Protein AF-Q5BWG2-F1 (afdb_monomer)

Organism: Schistosoma japonicum (NCBI:txid6182)

Radius of gyration: 15.82 Å; Cα contacts (8 Å, |Δi|>4): 102; chains: 1; bounding box: 34×30×42 Å

Foldseek 3Di:
DDDDDDPCQVVQLVVDLLSNLLCCLPVVQDPPAALLNVLVVDDDPCVLQSPCSSLVPPDPDDPPDQDDQQALLSSRLVVSVVVSCVSVVPDDPVVSVVSSVVSVVVRDPVSSVVSRVVSVVVVSSCVNCVPDDD

Sequence (134 aa):
MWMKDCDQCSTAKLGGLQVWMQHLTNEHAIPTEWPSDRAARLTGANALRPYTTIAESKKKRRKDSIPRPLNSFMLFAQHIRRNVLRVFSDASNSVISQQLGDLWRTVPRSCRINMMMKQSTSENSSIEFPNYKY

Solvent-accessible surface area (backbone atoms only — not comparable to full-atom values): 8120 Å² total; per-residue (Å²): 128,50,73,80,86,56,92,60,46,66,59,26,59,71,63,36,72,69,44,29,51,52,47,39,48,71,80,50,55,64,64,75,48,49,58,63,64,52,40,78,70,45,65,70,81,47,46,77,40,36,43,63,61,54,64,62,65,85,66,87,69,61,95,86,63,82,78,76,80,68,49,45,65,51,54,42,50,54,53,53,51,55,60,46,43,71,77,42,67,84,59,55,67,67,61,53,53,53,52,47,59,58,50,58,72,71,43,54,66,68,61,53,49,52,38,43,58,56,39,68,56,45,52,53,49,47,71,74,42,75,84,70,76,132

Secondary structure (DSSP, 8-state):
--PPPPTTHHHHHHT-HHHHHHHHHHHSSS-SS-HHHHHHT--GGGTTSHHHHHHT--S---TT-PPPPPPHHHHHHHHHHHHHHHH-TTS-HHHHHHHHHHHHHHS-HHHHHHHHHHHHTTHHHHHH-TT---

Nearest PDB structures (foldseek):
  6t78-assembly1_A  TM=9.066E-01  e=3.438E-02  Homo sapiens
  4y60-assembly1_C  TM=8.399E-01  e=3.498E-01  Mus musculus
  2e6o-assembly1_A  TM=7.556E-01  e=2.112E-01  Homo sapiens
  1wgf-assembly1_A  TM=6.858E-01  e=9.590E-01  Mus musculus
  2co9-assembly1_A  TM=6.709E-01  e=1.173E+00  Mus musculus

pLDDT: mean 73.84, std 13.32, range [48.12, 90.94]

Mean predicted aligned error: 9.26 Å

Structure (mmCIF, N/CA/C/O backbone):
data_AF-Q5BWG2-F1
#
_entry.id   AF-Q5BWG2-F1
#
loop_
_atom_site.group_PDB
_atom_site.id
_atom_site.type_symbol
_atom_site.label_atom_id
_atom_site.label_alt_id
_atom_site.label_comp_id
_atom_site.label_asym_id
_atom_site.label_entity_id
_atom_site.label_seq_id
_atom_site.pdbx_PDB_ins_code
_atom_site.Cartn_x
_atom_site.Cartn_y
_atom_site.Cartn_z
_atom_site.occupancy
_atom_site.B_iso_or_equiv
_atom_site.auth_seq_id
_atom_site.auth_comp_id
_atom_site.auth_asym_id
_atom_site.auth_atom_id
_atom_site.pdbx_PDB_model_num
ATOM 1 N N . MET A 1 1 ? 6.695 -9.799 -3.315 1.00 54.53 1 MET A N 1
ATOM 2 C CA . MET A 1 1 ? 7.270 -8.879 -2.318 1.00 54.53 1 MET A CA 1
ATOM 3 C C . MET A 1 1 ? 6.475 -9.054 -1.046 1.00 54.53 1 MET A C 1
ATOM 5 O O . MET A 1 1 ? 5.361 -8.552 -0.950 1.00 54.53 1 MET A O 1
ATOM 9 N N . TRP A 1 2 ? 6.967 -9.918 -0.174 1.00 60.44 2 TRP A N 1
ATOM 10 C CA . TRP A 1 2 ? 6.180 -10.467 0.921 1.00 60.44 2 TRP A CA 1
ATOM 11 C C . TRP A 1 2 ? 6.691 -9.923 2.244 1.00 60.44 2 TRP A C 1
ATOM 13 O O . TRP A 1 2 ? 7.888 -9.691 2.393 1.00 60.44 2 TRP A O 1
ATOM 23 N N . MET A 1 3 ? 5.760 -9.689 3.158 1.00 71.81 3 MET A N 1
ATOM 24 C CA . MET A 1 3 ? 6.056 -9.570 4.578 1.00 71.81 3 MET A CA 1
ATOM 25 C C . MET A 1 3 ? 5.867 -10.948 5.217 1.00 71.81 3 MET A C 1
ATOM 27 O O . MET A 1 3 ? 5.113 -11.776 4.697 1.00 71.81 3 MET A O 1
ATOM 31 N N . LYS A 1 4 ? 6.548 -11.188 6.331 1.00 74.75 4 LYS A N 1
ATOM 32 C CA . LYS A 1 4 ? 6.243 -12.306 7.225 1.00 74.75 4 LYS A CA 1
ATOM 33 C C . LYS A 1 4 ? 5.117 -11.846 8.149 1.00 74.75 4 LYS A C 1
ATOM 35 O O . LYS A 1 4 ? 5.260 -10.781 8.741 1.00 74.75 4 LYS A O 1
ATOM 40 N N . ASP A 1 5 ? 4.015 -12.592 8.228 1.00 78.12 5 ASP A N 1
ATOM 41 C CA . ASP A 1 5 ? 2.961 -12.294 9.204 1.00 78.12 5 ASP A CA 1
ATOM 42 C C . ASP A 1 5 ? 3.554 -1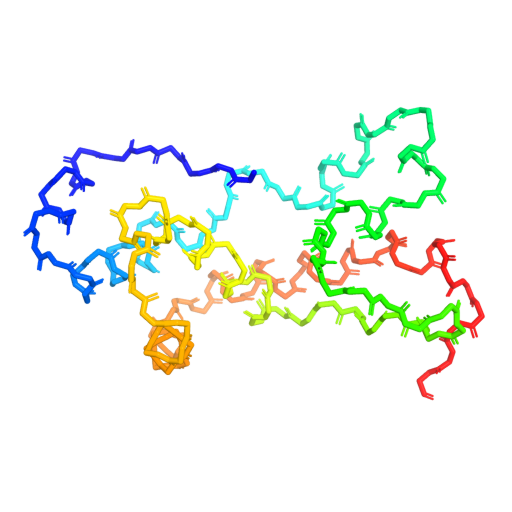2.375 10.626 1.00 78.12 5 ASP A C 1
ATOM 44 O O . ASP A 1 5 ? 4.330 -13.286 10.922 1.00 78.12 5 ASP A O 1
ATOM 48 N N . CYS A 1 6 ? 3.213 -11.413 11.484 1.00 84.81 6 CYS A N 1
ATOM 49 C CA . CYS A 1 6 ? 3.512 -11.449 12.917 1.00 84.81 6 CYS A CA 1
ATOM 50 C C . CYS A 1 6 ? 2.270 -11.861 13.725 1.00 84.81 6 CYS A C 1
ATOM 52 O O . CYS A 1 6 ? 1.154 -11.879 13.199 1.00 84.81 6 CYS A O 1
ATOM 54 N N . ASP A 1 7 ? 2.433 -12.122 15.022 1.00 84.56 7 ASP A N 1
ATOM 55 C CA . ASP A 1 7 ? 1.335 -12.576 15.891 1.00 84.56 7 ASP A CA 1
ATOM 56 C C . ASP A 1 7 ? 0.180 -11.562 15.992 1.00 84.56 7 ASP A C 1
ATOM 58 O O . ASP A 1 7 ? -0.979 -11.932 16.174 1.00 84.56 7 ASP A O 1
ATOM 62 N N . GLN A 1 8 ? 0.467 -10.270 15.802 1.00 86.12 8 GLN A N 1
ATOM 63 C CA . GLN A 1 8 ? -0.535 -9.200 15.844 1.00 86.12 8 GLN A CA 1
ATOM 64 C C . GLN A 1 8 ? -1.252 -8.980 14.503 1.00 86.12 8 GLN A C 1
ATOM 66 O O . GLN A 1 8 ? -2.245 -8.249 14.452 1.00 86.12 8 GLN A O 1
ATOM 71 N N . CYS A 1 9 ? -0.803 -9.621 13.416 1.00 86.94 9 CYS A N 1
ATOM 72 C CA . CYS A 1 9 ? -1.384 -9.410 12.093 1.00 86.94 9 CYS A CA 1
ATOM 73 C C . CYS A 1 9 ? -2.861 -9.810 12.040 1.00 86.94 9 CYS A C 1
ATOM 75 O O . CYS A 1 9 ? -3.667 -9.115 11.428 1.00 86.94 9 CYS A O 1
ATOM 77 N N . SER A 1 10 ? -3.229 -10.921 12.678 1.00 86.75 10 SER A N 1
ATOM 78 C CA . SER A 1 10 ? -4.609 -11.420 12.705 1.00 86.75 10 SER A CA 1
ATOM 79 C C . SER A 1 10 ? -5.552 -10.419 13.375 1.00 86.75 10 SER A C 1
ATOM 81 O O . SER A 1 10 ? -6.594 -10.077 12.820 1.00 86.75 10 SER A O 1
ATOM 83 N N . THR A 1 11 ? -5.140 -9.873 14.521 1.00 89.81 11 THR A N 1
ATOM 84 C CA . THR A 1 11 ? -5.897 -8.857 15.262 1.00 89.81 11 THR A CA 1
ATOM 85 C C . THR A 1 11 ? -6.006 -7.557 14.473 1.00 89.81 11 THR A C 1
ATOM 87 O O . THR A 1 11 ? -7.086 -6.980 14.366 1.00 89.81 11 THR A O 1
ATOM 90 N N . ALA A 1 12 ? -4.910 -7.112 13.855 1.00 88.38 12 ALA A N 1
ATOM 91 C CA . ALA A 1 12 ? -4.895 -5.879 13.079 1.00 88.38 12 ALA A CA 1
ATOM 92 C C . ALA A 1 12 ? -5.769 -5.963 11.813 1.00 88.38 12 ALA A C 1
ATOM 94 O O . ALA A 1 12 ? -6.404 -4.974 11.452 1.00 88.38 12 ALA A O 1
ATOM 95 N N . LYS A 1 13 ? -5.863 -7.140 11.172 1.00 88.19 13 LYS A N 1
ATOM 96 C CA . LYS A 1 13 ? -6.790 -7.390 10.050 1.00 88.19 13 LYS A CA 1
ATOM 97 C C . LYS A 1 13 ? -8.255 -7.251 10.486 1.00 88.19 13 LYS A C 1
ATOM 99 O O . LYS A 1 13 ? -9.049 -6.672 9.751 1.00 88.19 13 LYS A O 1
ATOM 104 N N . LEU A 1 14 ? -8.605 -7.733 11.682 1.00 88.00 14 LEU A N 1
ATOM 105 C CA . LEU A 1 14 ? -9.959 -7.615 12.244 1.00 88.00 14 LEU A CA 1
ATOM 106 C C . LEU A 1 14 ? -10.301 -6.184 12.690 1.00 88.00 14 LEU A C 1
ATOM 108 O O . LEU A 1 14 ? -11.462 -5.792 12.639 1.00 88.00 14 LEU A O 1
ATOM 112 N N . GLY A 1 15 ? -9.299 -5.387 13.072 1.00 86.56 15 GLY A N 1
ATOM 113 C CA . GLY A 1 15 ? -9.459 -3.978 13.461 1.00 86.56 15 GLY A CA 1
ATOM 114 C C . GLY A 1 15 ? -9.805 -3.016 12.313 1.00 86.56 15 GLY A C 1
ATOM 115 O O . GLY A 1 15 ? -9.975 -1.821 12.546 1.00 86.56 15 GLY A O 1
ATOM 116 N N . GLY A 1 16 ? -9.909 -3.509 11.077 1.00 90.62 16 GLY A N 1
ATOM 117 C CA . GLY A 1 16 ? -10.280 -2.724 9.901 1.00 90.62 16 GLY A CA 1
ATOM 118 C C . GLY A 1 16 ? -9.094 -2.102 9.157 1.00 90.62 16 GLY A C 1
ATOM 119 O O . GLY A 1 16 ? -7.930 -2.252 9.528 1.00 90.62 16 GLY A O 1
ATOM 12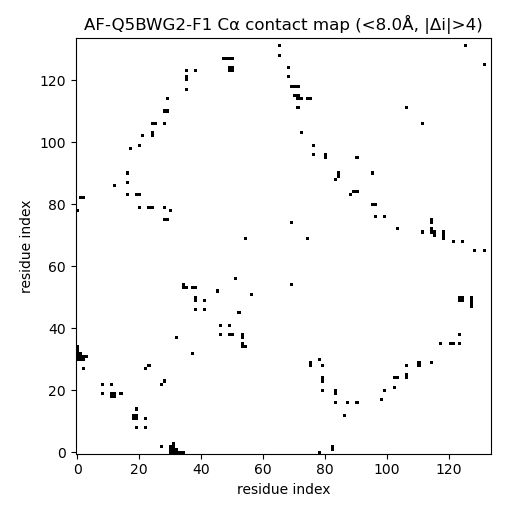0 N N . LEU A 1 17 ? -9.402 -1.390 8.067 1.00 88.69 17 LEU A N 1
ATOM 121 C CA . LEU A 1 17 ? -8.409 -0.896 7.105 1.00 88.69 17 LEU A CA 1
ATOM 122 C C . LEU A 1 17 ? -7.337 -0.005 7.749 1.00 88.69 17 LEU A C 1
ATOM 124 O O . LEU A 1 17 ? -6.150 -0.192 7.497 1.00 88.69 17 LEU A O 1
ATOM 128 N N . GLN A 1 18 ? -7.750 0.951 8.582 1.00 88.75 18 GLN A N 1
ATOM 129 C CA . GLN A 1 18 ? -6.838 1.924 9.183 1.00 88.75 18 GLN A CA 1
ATOM 130 C C . GLN A 1 18 ? -5.887 1.271 10.192 1.00 88.75 18 GLN A C 1
ATOM 132 O O . GLN A 1 18 ? -4.684 1.526 10.146 1.00 88.75 18 GLN A O 1
ATOM 137 N N . VAL A 1 19 ? -6.405 0.394 11.060 1.00 90.94 19 VAL A N 1
ATOM 138 C CA . VAL A 1 19 ? -5.599 -0.352 12.041 1.00 90.94 19 VAL A CA 1
ATOM 139 C C . VAL A 1 19 ? -4.612 -1.261 11.320 1.00 90.94 19 VAL A C 1
ATOM 141 O O . VAL A 1 19 ? -3.429 -1.290 11.662 1.00 90.94 19 VAL A O 1
ATOM 144 N N . TRP A 1 20 ? -5.071 -1.938 10.266 1.00 90.75 20 TRP A N 1
ATOM 145 C CA . TRP A 1 20 ? -4.210 -2.768 9.440 1.00 90.75 20 TRP A CA 1
ATOM 146 C C . TRP A 1 20 ? -3.091 -1.963 8.783 1.00 90.75 20 TRP A C 1
ATOM 148 O O . TRP A 1 20 ? -1.925 -2.339 8.872 1.00 90.75 20 TRP A O 1
ATOM 158 N N . MET A 1 21 ? -3.416 -0.823 8.172 1.00 89.62 21 MET A N 1
ATOM 159 C CA . MET A 1 21 ? -2.420 0.04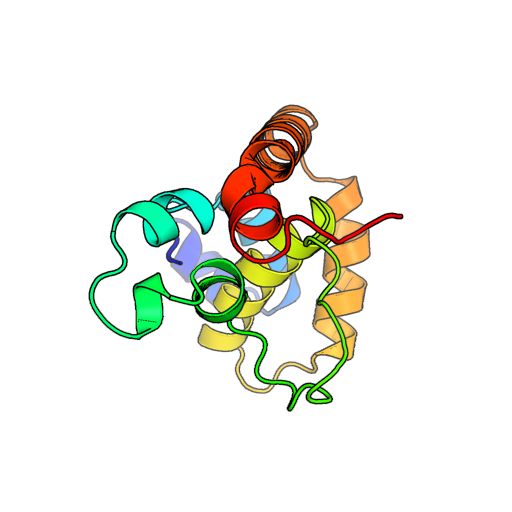8 7.553 1.00 89.62 21 MET A CA 1
ATOM 160 C C . MET A 1 21 ? -1.405 0.572 8.567 1.00 89.62 21 MET A C 1
ATOM 162 O O . MET A 1 21 ? -0.210 0.516 8.296 1.00 89.62 21 MET A O 1
ATOM 166 N N . GLN A 1 22 ? -1.849 1.012 9.742 1.00 90.06 22 GLN A N 1
ATOM 167 C CA . GLN A 1 22 ? -0.957 1.498 10.791 1.00 90.06 22 GLN A CA 1
ATOM 168 C C . GLN A 1 22 ? -0.026 0.395 11.311 1.00 90.06 22 GLN A C 1
ATOM 170 O O . GLN A 1 22 ? 1.181 0.612 11.440 1.00 90.06 22 GLN A O 1
ATOM 175 N N . HIS A 1 23 ? -0.564 -0.803 11.546 1.00 89.50 23 HIS A N 1
ATOM 176 C CA . HIS A 1 23 ? 0.217 -1.968 11.947 1.00 89.50 23 HIS A CA 1
ATOM 177 C C . HIS A 1 23 ? 1.282 -2.312 10.901 1.00 89.50 23 HIS A C 1
ATOM 179 O O . HIS A 1 23 ? 2.460 -2.441 11.234 1.00 89.50 23 HIS A O 1
ATOM 185 N N . LEU A 1 24 ? 0.895 -2.355 9.621 1.00 87.31 24 LEU A N 1
ATOM 186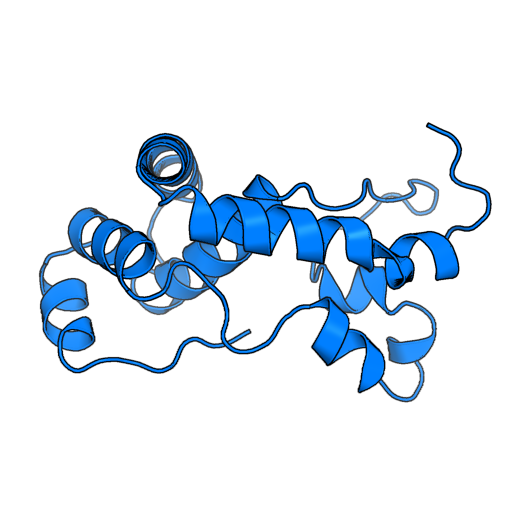 C CA . LEU A 1 24 ? 1.831 -2.573 8.522 1.00 87.31 24 LEU A CA 1
ATOM 187 C C . LEU A 1 24 ? 2.945 -1.527 8.505 1.00 87.31 24 LEU A C 1
ATOM 189 O O . LEU A 1 24 ? 4.088 -1.867 8.245 1.00 87.31 24 LEU A O 1
ATOM 193 N N . THR A 1 25 ? 2.649 -0.263 8.790 1.00 86.38 25 THR A N 1
ATOM 194 C CA . THR A 1 25 ? 3.673 0.790 8.776 1.00 86.38 25 THR A CA 1
ATOM 195 C C . THR A 1 25 ? 4.585 0.808 9.995 1.00 86.38 25 THR A C 1
ATOM 197 O O . THR A 1 25 ? 5.661 1.393 9.910 1.00 86.38 25 THR A O 1
ATOM 200 N N . ASN A 1 26 ? 4.189 0.172 11.096 1.00 85.12 26 ASN A N 1
ATOM 201 C CA . ASN A 1 26 ? 4.996 0.095 12.312 1.00 85.12 26 ASN A CA 1
ATOM 202 C C . ASN A 1 26 ? 5.857 -1.173 12.332 1.00 85.12 26 ASN A C 1
ATOM 204 O O . ASN A 1 26 ? 7.069 -1.088 12.499 1.00 85.12 26 ASN A O 1
ATOM 208 N N . GLU A 1 27 ? 5.243 -2.331 12.086 1.00 83.31 27 GLU A N 1
ATOM 209 C CA . GLU A 1 27 ? 5.890 -3.646 12.212 1.00 83.31 27 GLU A CA 1
ATOM 210 C C . GLU A 1 27 ? 6.425 -4.175 10.872 1.00 83.31 27 GLU A C 1
ATOM 212 O O . GLU A 1 27 ? 7.407 -4.914 10.813 1.00 83.31 27 GLU A O 1
ATOM 217 N N . HIS A 1 28 ? 5.802 -3.776 9.760 1.00 84.12 28 HIS A N 1
ATOM 218 C CA . HIS A 1 28 ? 6.088 -4.301 8.420 1.00 84.12 28 HIS A CA 1
ATOM 219 C C . HIS A 1 28 ? 6.424 -3.190 7.414 1.00 84.12 28 HIS A C 1
ATOM 221 O O . HIS A 1 28 ? 6.146 -3.300 6.218 1.00 84.12 28 HIS A O 1
ATOM 227 N N . ALA A 1 29 ? 7.030 -2.099 7.898 1.00 79.44 29 ALA A N 1
ATOM 228 C CA . ALA A 1 29 ? 7.361 -0.935 7.077 1.00 79.44 29 ALA A CA 1
ATOM 229 C C . ALA A 1 29 ? 8.330 -1.287 5.941 1.00 79.44 29 ALA A C 1
ATOM 231 O O . ALA A 1 29 ? 8.317 -0.664 4.878 1.00 79.44 29 ALA A O 1
ATOM 232 N N . ILE A 1 30 ? 9.193 -2.274 6.191 1.00 78.38 30 ILE A N 1
ATOM 233 C CA . ILE A 1 30 ? 10.271 -2.691 5.305 1.00 78.38 30 ILE A CA 1
ATOM 234 C C . ILE A 1 30 ? 9.915 -4.049 4.683 1.00 78.38 30 ILE A C 1
ATOM 236 O O . ILE A 1 30 ? 9.629 -5.000 5.413 1.00 78.38 30 ILE A O 1
ATOM 240 N N . PRO A 1 31 ? 9.983 -4.184 3.348 1.00 75.44 31 PRO A N 1
ATOM 241 C CA . PRO A 1 31 ? 9.802 -5.474 2.703 1.00 75.44 31 PRO A CA 1
ATOM 242 C C . PRO A 1 31 ? 10.918 -6.450 3.089 1.00 75.44 31 PRO A C 1
ATOM 244 O O . PRO A 1 31 ? 12.094 -6.091 3.084 1.00 75.44 31 PRO A O 1
ATOM 247 N N . THR A 1 32 ? 10.563 -7.716 3.322 1.00 71.44 32 THR A N 1
ATOM 248 C CA . THR A 1 32 ? 11.547 -8.787 3.567 1.00 71.44 32 THR A CA 1
ATOM 249 C C . THR A 1 32 ? 12.448 -9.018 2.351 1.00 71.44 32 THR A C 1
ATOM 251 O O . THR A 1 32 ? 13.619 -9.351 2.491 1.00 71.44 32 THR A O 1
ATOM 254 N N . GLU A 1 33 ? 11.909 -8.822 1.148 1.00 69.31 33 GLU A N 1
ATOM 255 C CA . GLU A 1 33 ? 12.632 -8.981 -0.113 1.00 69.31 33 GLU A CA 1
ATOM 256 C C . GLU A 1 33 ? 12.570 -7.674 -0.905 1.00 69.31 33 GLU A C 1
ATOM 258 O O . GLU A 1 33 ? 11.482 -7.210 -1.260 1.00 69.31 33 GLU A O 1
ATOM 263 N N . TRP A 1 34 ? 13.731 -7.088 -1.198 1.00 70.88 34 TRP A N 1
ATOM 264 C CA . TRP A 1 34 ? 13.813 -5.851 -1.968 1.00 70.88 34 TRP A CA 1
ATOM 265 C C . TRP A 1 34 ? 13.595 -6.098 -3.461 1.00 70.88 34 TRP A C 1
ATOM 267 O O . TRP A 1 34 ? 13.946 -7.161 -3.976 1.00 70.88 34 TRP A O 1
ATOM 277 N N . PRO A 1 35 ? 13.068 -5.104 -4.201 1.00 67.31 35 PRO A N 1
ATOM 278 C CA . PRO A 1 35 ? 12.869 -5.254 -5.630 1.00 67.31 35 PRO A CA 1
ATOM 279 C C . PRO A 1 35 ? 14.219 -5.434 -6.343 1.00 67.31 35 PRO A C 1
ATOM 281 O O . PRO A 1 35 ? 14.331 -6.267 -7.232 1.00 67.31 35 PRO A O 1
ATOM 284 N N . SER A 1 36 ? 15.262 -4.725 -5.903 1.00 67.19 36 SER A N 1
ATOM 285 C CA . SER A 1 36 ? 16.632 -4.863 -6.413 1.00 67.19 36 SER A CA 1
ATOM 286 C C . SER A 1 36 ? 17.225 -6.256 -6.188 1.00 67.19 36 SER A C 1
ATOM 288 O O . SER A 1 36 ? 17.838 -6.807 -7.094 1.00 67.19 36 SER A O 1
ATOM 290 N N . ASP A 1 37 ? 16.986 -6.848 -5.020 1.00 70.44 37 ASP A N 1
ATOM 291 C CA . ASP A 1 37 ? 17.438 -8.203 -4.685 1.00 70.44 37 ASP A CA 1
ATOM 292 C C . ASP A 1 37 ? 16.737 -9.264 -5.552 1.00 70.44 37 ASP A C 1
ATOM 294 O O . ASP A 1 37 ? 17.351 -10.213 -6.034 1.00 70.44 37 ASP A O 1
ATOM 298 N N . ARG A 1 38 ? 15.450 -9.044 -5.852 1.00 68.62 38 ARG A N 1
ATOM 299 C CA . ARG A 1 38 ? 14.707 -9.849 -6.826 1.00 68.62 38 ARG A CA 1
ATOM 300 C C . ARG A 1 38 ? 15.251 -9.687 -8.249 1.00 68.62 38 ARG A C 1
ATOM 302 O O . ARG A 1 38 ? 15.243 -10.668 -8.986 1.00 68.62 38 ARG A O 1
ATOM 309 N N . ALA A 1 39 ? 15.738 -8.500 -8.626 1.00 66.69 39 ALA A N 1
ATOM 310 C CA . ALA A 1 39 ? 16.355 -8.251 -9.936 1.00 66.69 39 ALA A CA 1
ATOM 311 C C . ALA A 1 39 ? 17.506 -9.199 -10.219 1.00 66.69 39 ALA A C 1
ATOM 313 O O . ALA A 1 39 ? 17.560 -9.797 -11.288 1.00 66.69 39 ALA A O 1
ATOM 314 N N . ALA A 1 40 ? 18.388 -9.351 -9.231 1.00 68.00 40 ALA A N 1
ATOM 315 C CA . ALA A 1 40 ? 19.579 -10.178 -9.336 1.00 68.00 40 ALA A CA 1
ATOM 316 C C . ALA A 1 40 ? 19.248 -11.664 -9.563 1.00 68.00 40 ALA A C 1
ATOM 318 O O . ALA A 1 40 ? 20.083 -12.410 -10.061 1.00 68.00 40 ALA A O 1
ATOM 319 N N . ARG A 1 41 ? 18.023 -12.093 -9.223 1.00 71.75 41 ARG A N 1
ATOM 320 C CA . ARG A 1 41 ? 17.528 -13.463 -9.414 1.00 71.75 41 ARG A CA 1
ATOM 321 C C . ARG A 1 41 ? 16.690 -13.657 -10.682 1.00 71.75 41 ARG A C 1
ATOM 323 O O . ARG A 1 41 ? 16.225 -14.770 -10.920 1.00 71.75 41 ARG A O 1
ATOM 330 N N . LEU A 1 42 ? 16.444 -12.612 -11.478 1.00 68.88 42 LEU A N 1
ATOM 331 C CA . LEU A 1 42 ? 15.685 -12.753 -12.723 1.00 68.88 42 LEU A CA 1
ATOM 332 C C . LEU A 1 42 ? 16.514 -13.492 -13.778 1.00 68.88 42 LEU A C 1
ATOM 334 O O . LEU A 1 42 ? 17.675 -13.173 -14.011 1.00 68.88 42 LEU A O 1
ATOM 338 N N . THR A 1 43 ? 15.885 -14.450 -14.458 1.00 71.38 43 THR A N 1
ATOM 339 C CA . THR A 1 43 ? 16.475 -15.217 -15.563 1.00 71.38 43 THR A CA 1
ATOM 340 C C . THR A 1 43 ? 15.646 -15.057 -16.846 1.00 71.38 43 THR A C 1
ATOM 342 O O . THR A 1 43 ? 14.459 -14.712 -16.810 1.00 71.38 43 THR A O 1
ATOM 345 N N . GLY A 1 44 ? 16.272 -15.275 -18.008 1.00 75.44 44 GLY A N 1
ATOM 346 C CA . GLY A 1 44 ? 15.598 -15.266 -19.314 1.00 75.44 44 GLY A CA 1
ATOM 347 C C . GLY A 1 44 ? 15.076 -13.889 -19.754 1.00 75.44 44 GLY A C 1
ATOM 348 O O . GLY A 1 44 ? 15.717 -12.866 -19.534 1.00 75.44 44 GLY A O 1
ATOM 349 N N . ALA A 1 45 ? 13.892 -13.848 -20.380 1.00 66.44 45 ALA A N 1
ATOM 350 C CA . ALA A 1 45 ? 13.306 -12.623 -20.946 1.00 66.44 45 ALA A CA 1
ATOM 351 C C . ALA A 1 45 ? 13.033 -11.515 -19.907 1.00 66.44 45 ALA A C 1
ATOM 353 O O . ALA A 1 45 ? 13.033 -10.332 -20.242 1.00 66.44 45 ALA A O 1
ATOM 354 N N . ASN A 1 46 ? 12.852 -11.890 -18.640 1.00 64.25 46 ASN A N 1
ATOM 355 C CA . ASN A 1 46 ? 12.655 -10.959 -17.529 1.00 64.25 46 ASN A CA 1
ATOM 356 C C . ASN A 1 46 ? 13.962 -10.265 -17.102 1.00 64.25 46 ASN A C 1
ATOM 358 O O . ASN A 1 46 ? 13.921 -9.152 -16.579 1.00 64.25 46 ASN A O 1
ATOM 362 N N . ALA A 1 47 ? 15.118 -10.891 -17.358 1.00 63.59 47 ALA A N 1
ATOM 363 C CA . ALA A 1 47 ? 16.436 -10.314 -17.090 1.00 63.59 47 ALA A CA 1
ATOM 364 C C . ALA A 1 47 ? 16.822 -9.218 -18.097 1.00 63.59 47 ALA A C 1
ATOM 366 O O . ALA A 1 47 ? 17.646 -8.368 -17.784 1.00 63.59 47 ALA A O 1
ATOM 367 N N . LEU A 1 48 ? 16.203 -9.201 -19.287 1.00 62.62 48 LEU A N 1
ATOM 368 C CA . LEU A 1 48 ? 16.403 -8.144 -20.289 1.00 62.62 48 LEU A CA 1
ATOM 369 C C . LEU A 1 48 ? 15.787 -6.809 -19.860 1.00 62.62 48 LEU A C 1
ATOM 371 O O . LEU A 1 48 ? 16.171 -5.761 -20.370 1.00 62.62 48 LEU A O 1
ATOM 375 N N . ARG A 1 49 ? 14.788 -6.853 -18.969 1.00 65.38 49 ARG A N 1
ATOM 376 C CA . ARG A 1 49 ? 14.052 -5.675 -18.503 1.00 65.38 49 ARG A CA 1
ATOM 377 C C . ARG A 1 49 ? 13.823 -5.736 -16.993 1.00 65.38 49 ARG A C 1
ATOM 379 O O . ARG A 1 49 ? 12.668 -5.817 -16.543 1.00 65.38 49 ARG A O 1
ATOM 386 N N . PRO A 1 50 ? 14.905 -5.782 -16.196 1.00 62.94 50 PRO A N 1
ATOM 387 C CA . PRO A 1 50 ? 14.812 -6.068 -14.777 1.00 62.94 50 PRO A CA 1
ATOM 388 C C . PRO A 1 50 ? 14.002 -4.984 -14.065 1.00 62.94 50 PRO A C 1
ATOM 390 O O . PRO A 1 50 ? 13.110 -5.308 -13.285 1.00 62.94 50 PRO A O 1
ATOM 393 N N . TYR A 1 51 ? 14.197 -3.701 -14.387 1.00 63.75 51 TYR A N 1
ATOM 394 C CA . TYR A 1 51 ? 13.474 -2.623 -13.722 1.00 63.75 51 TYR A CA 1
ATOM 395 C C . TYR A 1 51 ? 11.973 -2.679 -14.009 1.00 63.75 51 TYR A C 1
ATOM 397 O O . TYR A 1 51 ? 11.167 -2.574 -13.085 1.00 63.75 51 TYR A O 1
ATOM 405 N N . THR A 1 52 ? 11.568 -2.887 -15.265 1.00 65.12 52 THR A N 1
ATOM 406 C CA . THR A 1 52 ? 10.134 -2.941 -15.606 1.00 65.12 52 THR A CA 1
ATOM 407 C C . THR A 1 52 ? 9.434 -4.167 -15.018 1.00 65.12 52 THR A C 1
ATOM 409 O O . THR A 1 52 ? 8.308 -4.045 -14.524 1.00 65.12 52 THR A O 1
ATOM 412 N N . THR A 1 53 ? 10.122 -5.312 -14.995 1.00 65.88 53 THR A N 1
ATOM 413 C CA . THR A 1 53 ? 9.633 -6.559 -14.391 1.00 65.88 53 THR A CA 1
ATOM 414 C C . THR A 1 53 ? 9.406 -6.393 -12.897 1.00 65.88 53 THR A C 1
ATOM 416 O O . THR A 1 53 ? 8.435 -6.900 -12.355 1.00 65.88 53 THR A O 1
ATOM 419 N N . ILE A 1 54 ? 10.278 -5.652 -12.224 1.00 64.19 54 ILE A N 1
ATOM 420 C CA . ILE A 1 54 ? 10.276 -5.494 -10.769 1.00 64.19 54 ILE A CA 1
ATOM 421 C C . ILE A 1 54 ? 9.363 -4.361 -10.315 1.00 64.19 54 ILE A C 1
ATOM 423 O O . ILE A 1 54 ? 8.693 -4.464 -9.286 1.00 64.19 54 ILE A O 1
ATOM 427 N N . ALA A 1 55 ? 9.311 -3.280 -11.094 1.00 61.81 55 ALA A N 1
ATOM 428 C CA . ALA A 1 55 ? 8.384 -2.188 -10.868 1.00 61.81 55 ALA A CA 1
ATOM 429 C C . ALA A 1 55 ? 6.928 -2.665 -10.997 1.00 61.81 55 ALA A C 1
ATOM 431 O O . ALA A 1 55 ? 6.054 -2.031 -10.404 1.00 61.81 55 ALA A O 1
ATOM 432 N N . GLU A 1 56 ? 6.663 -3.766 -11.731 1.00 61.97 56 GLU A N 1
ATOM 433 C CA . GLU A 1 56 ? 5.346 -4.424 -11.867 1.00 61.97 56 GLU A CA 1
ATOM 434 C C . GLU A 1 56 ? 4.219 -3.393 -12.085 1.00 61.97 56 GLU A C 1
ATOM 436 O O . GLU A 1 56 ? 3.116 -3.465 -11.529 1.00 61.97 56 GLU A O 1
ATOM 441 N N . SER A 1 57 ? 4.520 -2.349 -12.861 1.00 55.78 57 SER A N 1
ATOM 442 C CA . SER A 1 57 ? 3.589 -1.259 -13.101 1.00 55.78 57 SER A CA 1
ATOM 443 C C . SER A 1 57 ? 2.554 -1.745 -14.108 1.00 55.78 57 SER A C 1
ATOM 445 O O . SER A 1 57 ? 2.801 -1.738 -15.308 1.00 55.78 57 SER A O 1
ATOM 447 N N . LYS A 1 58 ? 1.374 -2.155 -13.625 1.00 51.84 58 LYS A N 1
ATOM 448 C CA . LYS A 1 58 ? 0.250 -2.632 -14.461 1.00 51.84 58 LYS A CA 1
ATOM 449 C C . LYS A 1 58 ? -0.288 -1.583 -15.454 1.00 51.84 58 LYS A C 1
ATOM 451 O O . LYS A 1 58 ? -1.167 -1.891 -16.253 1.00 51.84 58 LYS A O 1
ATOM 456 N N . LYS A 1 59 ? 0.197 -0.334 -15.412 1.00 53.31 59 LYS A N 1
ATOM 457 C CA . LYS A 1 59 ? -0.183 0.698 -16.384 1.00 53.31 59 LYS A CA 1
ATOM 458 C C . LYS A 1 59 ? 0.500 0.422 -17.720 1.00 53.31 59 LYS A C 1
ATOM 460 O O . LYS A 1 59 ? 1.726 0.412 -17.795 1.00 53.31 59 LYS A O 1
ATOM 465 N N . LYS A 1 60 ? -0.308 0.280 -18.776 1.00 48.78 60 LYS A N 1
ATOM 466 C CA . LYS A 1 60 ? 0.144 0.199 -20.171 1.00 48.78 60 LYS A CA 1
ATOM 467 C C . LYS A 1 60 ? 1.012 1.428 -20.468 1.00 48.78 60 LYS A C 1
ATOM 469 O O . LYS A 1 60 ? 0.516 2.554 -20.503 1.00 48.78 60 LYS A O 1
ATOM 474 N N . ARG A 1 61 ? 2.326 1.229 -20.570 1.00 58.41 61 ARG A N 1
ATOM 475 C CA . ARG A 1 61 ? 3.282 2.317 -20.807 1.00 58.41 61 ARG A CA 1
ATOM 476 C C . ARG A 1 61 ? 3.245 2.719 -22.281 1.00 58.41 61 ARG A C 1
ATOM 478 O O . ARG A 1 61 ? 3.063 1.874 -23.155 1.00 58.41 61 ARG A O 1
ATOM 485 N N . ARG A 1 62 ? 3.433 4.014 -22.552 1.00 56.31 62 ARG A N 1
ATOM 486 C CA . ARG A 1 62 ? 3.786 4.490 -23.897 1.00 56.31 62 ARG A CA 1
ATOM 487 C C . ARG A 1 62 ? 5.141 3.879 -24.266 1.00 56.31 62 ARG A C 1
ATOM 489 O O . ARG A 1 62 ? 6.020 3.828 -23.408 1.00 56.31 62 ARG A O 1
ATOM 496 N N . LYS A 1 63 ? 5.281 3.412 -25.509 1.00 55.94 63 LYS A N 1
ATOM 497 C CA . LYS A 1 63 ? 6.445 2.645 -25.986 1.00 55.94 63 LYS A CA 1
ATOM 498 C C . LYS A 1 63 ? 7.768 3.420 -25.849 1.00 55.94 63 LYS A C 1
ATOM 500 O O . LYS A 1 63 ? 8.795 2.796 -25.623 1.00 55.94 63 LYS A O 1
ATOM 505 N N . ASP A 1 64 ? 7.691 4.752 -25.845 1.00 58.38 64 ASP A N 1
ATOM 506 C CA . ASP A 1 64 ? 8.848 5.659 -25.879 1.00 58.38 64 ASP A CA 1
ATOM 507 C C . ASP A 1 64 ? 9.077 6.423 -24.560 1.00 58.38 64 ASP A C 1
ATOM 509 O O . ASP A 1 64 ? 9.879 7.350 -24.496 1.00 58.38 64 ASP A O 1
ATOM 513 N N . SER A 1 65 ? 8.358 6.074 -23.484 1.00 59.16 65 SER A N 1
ATOM 514 C CA . SER A 1 65 ? 8.499 6.757 -22.193 1.00 59.16 65 SER A CA 1
ATOM 515 C C . SER A 1 65 ? 9.360 5.946 -21.232 1.00 59.16 65 SER A C 1
ATOM 517 O O . SER A 1 65 ? 8.947 4.884 -20.759 1.00 59.16 65 SER A O 1
ATOM 519 N N . ILE A 1 66 ? 10.536 6.485 -20.902 1.00 60.62 66 ILE A N 1
ATOM 520 C CA . ILE A 1 66 ? 11.417 5.912 -19.884 1.00 60.62 66 ILE A CA 1
ATOM 521 C C . ILE A 1 66 ? 10.788 6.155 -18.499 1.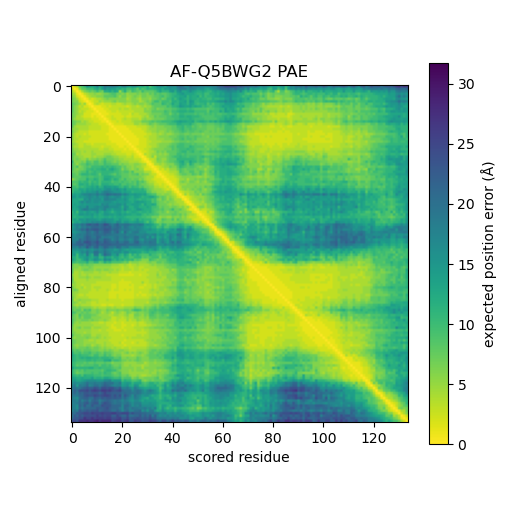00 60.62 66 ILE A C 1
ATOM 523 O O . ILE A 1 66 ? 10.522 7.306 -18.127 1.00 60.62 66 ILE A O 1
ATOM 527 N N . PRO A 1 67 ? 10.488 5.095 -17.728 1.00 63.34 67 PRO A N 1
ATOM 528 C CA . PRO A 1 67 ? 9.866 5.237 -16.421 1.00 63.34 67 PRO A CA 1
ATOM 529 C C . PRO A 1 67 ? 10.829 5.892 -15.426 1.00 63.34 67 PRO A C 1
ATOM 531 O O . PRO A 1 67 ? 11.957 5.441 -15.257 1.00 63.34 67 PRO A O 1
ATOM 534 N N . ARG A 1 68 ? 10.349 6.920 -14.709 1.00 66.12 68 ARG A N 1
ATOM 535 C CA . ARG A 1 68 ? 11.096 7.524 -13.594 1.00 66.12 68 ARG A CA 1
ATOM 536 C C . ARG A 1 68 ? 11.508 6.431 -12.594 1.00 66.12 68 ARG A C 1
ATOM 538 O O . ARG A 1 68 ? 10.673 5.556 -12.317 1.00 66.12 68 ARG A O 1
ATOM 545 N N . PRO A 1 69 ? 12.722 6.490 -12.021 1.00 66.44 69 PRO A N 1
ATOM 546 C CA . PRO A 1 69 ? 13.073 5.650 -10.885 1.00 66.44 69 PRO A CA 1
ATOM 547 C C . PRO A 1 69 ? 12.079 5.896 -9.741 1.00 66.44 69 PRO A C 1
ATOM 549 O O . PRO A 1 69 ? 11.699 7.037 -9.460 1.00 66.44 69 PRO A O 1
ATOM 552 N N . LEU A 1 70 ? 11.608 4.816 -9.117 1.00 68.81 70 LEU A N 1
ATOM 553 C CA . LEU A 1 70 ? 10.700 4.885 -7.974 1.00 68.81 70 LEU A C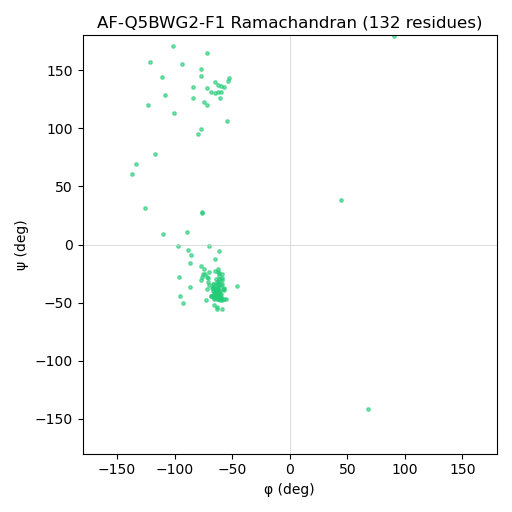A 1
ATOM 554 C C . LEU A 1 70 ? 11.383 5.635 -6.829 1.00 68.81 70 LEU A C 1
ATOM 556 O O . LEU A 1 70 ? 12.478 5.260 -6.416 1.00 68.81 70 LEU A O 1
ATOM 560 N N . ASN A 1 71 ? 10.727 6.675 -6.308 1.00 77.12 71 ASN A N 1
ATOM 561 C CA . ASN A 1 71 ? 11.204 7.336 -5.100 1.00 77.12 71 ASN A CA 1
ATOM 562 C C . ASN A 1 71 ? 10.991 6.468 -3.843 1.00 77.12 71 ASN A C 1
ATOM 564 O O . ASN A 1 71 ? 10.238 5.493 -3.873 1.00 77.12 71 ASN A O 1
ATOM 568 N N . SER A 1 72 ? 11.652 6.811 -2.738 1.00 78.25 72 SER A N 1
ATOM 569 C CA . SER A 1 72 ? 11.621 6.053 -1.482 1.00 78.25 72 SER A CA 1
ATOM 570 C C . SER A 1 72 ? 10.197 5.900 -0.946 1.00 78.25 72 SER A C 1
ATOM 572 O O . SER A 1 72 ? 9.809 4.812 -0.522 1.00 78.25 72 SER A O 1
ATOM 574 N N . PHE A 1 73 ? 9.381 6.949 -1.077 1.00 81.25 73 PHE A N 1
ATOM 575 C CA . PHE A 1 73 ? 7.954 6.900 -0.772 1.00 81.25 73 PHE A CA 1
ATOM 576 C C . PHE A 1 73 ? 7.183 5.960 -1.709 1.00 81.25 73 PHE A C 1
ATOM 578 O O . PHE A 1 73 ? 6.319 5.221 -1.254 1.00 81.25 73 PHE A O 1
ATOM 585 N N . MET A 1 74 ? 7.486 5.934 -3.006 1.00 81.81 74 MET A N 1
ATOM 586 C CA . MET A 1 74 ? 6.818 5.051 -3.962 1.00 81.81 74 MET A CA 1
ATOM 587 C C . MET A 1 74 ? 7.131 3.579 -3.685 1.00 81.81 74 MET A C 1
ATOM 589 O O . MET A 1 74 ? 6.231 2.751 -3.802 1.00 81.81 74 MET A O 1
ATOM 593 N N . LEU A 1 75 ? 8.364 3.252 -3.276 1.00 78.50 75 LEU A N 1
ATOM 594 C CA . LEU A 1 75 ? 8.735 1.899 -2.845 1.00 78.50 75 LEU A CA 1
ATOM 595 C C . LEU A 1 75 ? 7.937 1.470 -1.607 1.00 78.50 75 LEU A C 1
ATOM 597 O O . LEU A 1 75 ? 7.357 0.382 -1.590 1.00 78.50 75 LEU A O 1
ATOM 601 N N . PHE A 1 76 ? 7.852 2.350 -0.609 1.00 83.62 76 PHE A N 1
ATOM 602 C CA . PHE A 1 76 ? 7.029 2.148 0.583 1.00 83.62 76 PHE A CA 1
ATOM 603 C C . PHE A 1 76 ? 5.551 1.960 0.235 1.00 83.62 76 PHE A C 1
ATOM 605 O O . PHE A 1 76 ? 4.947 0.940 0.565 1.00 83.62 76 PHE A O 1
ATOM 612 N N . ALA A 1 77 ? 4.973 2.914 -0.492 1.00 85.75 77 ALA A N 1
ATOM 613 C CA . ALA A 1 77 ? 3.562 2.921 -0.837 1.00 85.75 77 ALA A CA 1
ATOM 614 C C . ALA A 1 77 ? 3.182 1.688 -1.662 1.00 85.75 77 ALA A C 1
ATOM 616 O O . ALA A 1 77 ? 2.134 1.091 -1.429 1.00 85.75 77 ALA A O 1
ATOM 617 N N . GLN A 1 78 ? 4.041 1.268 -2.594 1.00 83.31 78 GLN A N 1
ATOM 618 C CA . GLN A 1 78 ? 3.841 0.052 -3.376 1.00 83.31 78 GLN A CA 1
ATOM 619 C C . GLN A 1 78 ? 3.856 -1.201 -2.497 1.00 83.31 78 GLN A C 1
ATOM 621 O O . GLN A 1 78 ? 3.009 -2.076 -2.690 1.00 83.31 78 GLN A O 1
ATOM 626 N N . HIS A 1 79 ? 4.782 -1.290 -1.539 1.00 84.62 79 HIS A N 1
ATOM 627 C CA . HIS A 1 79 ? 4.855 -2.417 -0.616 1.00 84.62 79 HIS A CA 1
ATOM 628 C C . HIS A 1 79 ? 3.596 -2.519 0.253 1.00 84.62 79 HIS A C 1
ATOM 630 O O . HIS A 1 79 ? 2.904 -3.538 0.222 1.00 84.62 79 HIS A O 1
ATOM 636 N N . ILE A 1 80 ? 3.256 -1.445 0.967 1.00 87.69 80 ILE A N 1
ATOM 637 C CA . ILE A 1 80 ? 2.135 -1.445 1.912 1.00 87.69 80 ILE A CA 1
ATOM 638 C C . ILE A 1 80 ? 0.811 -1.634 1.172 1.00 87.69 80 ILE A C 1
ATOM 640 O O . ILE A 1 80 ? 0.036 -2.519 1.523 1.00 87.69 80 ILE A O 1
ATOM 644 N N . ARG A 1 81 ? 0.575 -0.902 0.075 1.00 88.44 81 ARG A N 1
ATOM 645 C CA . ARG A 1 81 ? -0.667 -1.015 -0.707 1.00 88.44 81 ARG A CA 1
ATOM 646 C C . ARG A 1 81 ? -0.931 -2.432 -1.205 1.00 88.44 81 ARG A C 1
ATOM 648 O O . ARG A 1 81 ? -2.080 -2.859 -1.223 1.00 88.44 81 ARG A O 1
ATOM 655 N N . ARG A 1 82 ? 0.105 -3.177 -1.603 1.00 86.44 82 ARG A N 1
ATOM 656 C CA . ARG A 1 82 ? -0.053 -4.579 -2.019 1.00 86.44 82 ARG A CA 1
ATOM 657 C C . ARG A 1 82 ? -0.492 -5.471 -0.869 1.00 86.44 82 ARG A C 1
ATOM 659 O O . ARG A 1 82 ? -1.339 -6.325 -1.085 1.00 86.44 82 ARG A O 1
ATOM 666 N N . ASN A 1 83 ? 0.059 -5.282 0.327 1.00 86.69 83 ASN A N 1
ATOM 667 C CA . ASN A 1 83 ? -0.353 -6.050 1.502 1.00 86.69 83 ASN A CA 1
ATOM 668 C C . ASN A 1 83 ? -1.762 -5.662 1.973 1.00 86.69 83 ASN A C 1
ATOM 670 O O . ASN A 1 83 ? -2.535 -6.532 2.363 1.00 86.69 83 ASN A O 1
ATOM 674 N N . VAL A 1 84 ? -2.133 -4.386 1.856 1.00 88.12 84 VAL A N 1
ATOM 675 C CA . VAL A 1 84 ? -3.488 -3.903 2.156 1.00 88.12 84 VAL A CA 1
ATOM 676 C C . VAL A 1 84 ? -4.517 -4.520 1.216 1.00 88.12 84 VAL A C 1
ATOM 678 O O . VAL A 1 84 ? -5.454 -5.151 1.689 1.00 88.12 84 VAL A O 1
ATOM 681 N N . LEU A 1 85 ? -4.313 -4.419 -0.103 1.00 87.88 85 LEU A N 1
ATOM 682 C CA . LEU A 1 85 ? -5.255 -4.930 -1.110 1.00 87.88 85 LEU A CA 1
ATOM 683 C C . LEU A 1 85 ? -5.408 -6.460 -1.103 1.00 87.88 85 LEU A C 1
ATOM 685 O O . LEU A 1 85 ? -6.317 -6.982 -1.739 1.00 87.88 85 LEU A O 1
ATOM 689 N N . ARG A 1 86 ? -4.529 -7.193 -0.408 1.00 85.50 86 ARG A N 1
ATOM 690 C CA . ARG A 1 86 ? -4.688 -8.642 -0.195 1.00 85.50 86 ARG A CA 1
ATOM 691 C C . ARG A 1 86 ? -5.720 -8.975 0.873 1.00 85.50 86 ARG A C 1
ATOM 693 O O . ARG A 1 86 ? -6.310 -10.044 0.805 1.00 85.50 86 ARG A O 1
ATOM 700 N N . VAL A 1 87 ? -5.879 -8.101 1.862 1.00 87.06 87 VAL A N 1
ATOM 701 C CA . VAL A 1 87 ? -6.848 -8.270 2.952 1.00 87.06 87 VAL A CA 1
ATOM 702 C C . VAL A 1 87 ? -8.137 -7.528 2.612 1.00 87.06 87 VAL A C 1
ATOM 704 O O . VAL A 1 87 ? -9.222 -8.073 2.757 1.00 87.06 87 VAL A O 1
ATOM 707 N N . PHE A 1 88 ? -8.004 -6.304 2.104 1.00 86.75 88 PHE A N 1
ATOM 708 C CA . PHE A 1 88 ? -9.101 -5.422 1.728 1.00 86.75 88 PHE A CA 1
ATOM 709 C C . PHE A 1 88 ? -9.047 -5.155 0.221 1.00 86.75 88 PHE A C 1
ATOM 711 O O . PHE A 1 88 ? -8.576 -4.103 -0.213 1.00 86.75 88 PHE A O 1
ATOM 718 N N . SER A 1 89 ? -9.499 -6.116 -0.589 1.00 86.62 89 SER A N 1
ATOM 719 C CA . SER A 1 89 ? -9.504 -5.985 -2.057 1.00 86.62 89 SER A CA 1
ATOM 720 C C . SER A 1 89 ? -10.411 -4.864 -2.561 1.00 86.62 89 SER A C 1
ATOM 722 O O . SER A 1 89 ? -10.110 -4.254 -3.586 1.00 86.62 89 SER A O 1
ATOM 724 N N . ASP A 1 90 ? -11.476 -4.567 -1.815 1.00 87.81 90 ASP A N 1
ATOM 725 C CA . ASP A 1 90 ? -12.504 -3.587 -2.188 1.00 87.81 90 ASP A CA 1
ATOM 726 C C . ASP A 1 90 ? -12.170 -2.164 -1.718 1.00 87.81 90 ASP A C 1
ATOM 728 O O . ASP A 1 90 ? -12.880 -1.206 -2.029 1.00 87.81 90 ASP A O 1
ATOM 732 N N . ALA A 1 91 ? -11.076 -1.995 -0.968 1.00 87.50 91 ALA A N 1
ATOM 733 C CA . ALA A 1 91 ? -10.663 -0.687 -0.487 1.00 87.50 91 ALA A CA 1
ATOM 734 C C . ALA A 1 91 ? -10.269 0.228 -1.656 1.00 87.50 91 ALA A C 1
ATOM 736 O O . ALA A 1 91 ? -9.448 -0.115 -2.514 1.00 87.50 91 ALA A O 1
ATOM 737 N N . SER A 1 92 ? -10.824 1.443 -1.663 1.00 88.56 92 SER A N 1
ATOM 738 C CA . SER A 1 92 ? -10.502 2.418 -2.700 1.00 88.56 92 SER A CA 1
ATOM 739 C C . SER A 1 92 ? -9.023 2.793 -2.658 1.00 88.56 92 SER A C 1
ATOM 741 O O . SER A 1 92 ? -8.465 3.199 -1.635 1.00 88.56 92 SER A O 1
ATOM 743 N N . ASN A 1 93 ? -8.399 2.752 -3.831 1.00 85.12 93 ASN A N 1
ATOM 744 C CA . ASN A 1 93 ? -7.016 3.161 -4.010 1.00 85.12 93 ASN A CA 1
ATOM 745 C C . ASN A 1 93 ? -6.764 4.622 -3.609 1.00 85.12 93 ASN A C 1
ATOM 747 O O . ASN A 1 93 ? -5.647 4.932 -3.201 1.00 85.12 93 ASN A O 1
ATOM 751 N N . SER A 1 94 ? -7.765 5.506 -3.723 1.00 87.31 94 SER A N 1
ATOM 752 C CA . SER A 1 94 ? -7.639 6.903 -3.287 1.00 87.31 94 SER A CA 1
ATOM 753 C C . SER A 1 94 ? -7.479 7.000 -1.770 1.00 87.31 94 SER A C 1
ATOM 755 O O . SER A 1 94 ? -6.561 7.667 -1.301 1.00 87.31 94 SER A O 1
ATOM 757 N N . VAL A 1 95 ? -8.308 6.266 -1.023 1.00 87.88 95 VAL A N 1
ATOM 758 C CA . VAL A 1 95 ? -8.297 6.228 0.447 1.00 87.88 95 VAL A CA 1
ATOM 759 C C . VAL A 1 95 ? -6.973 5.664 0.955 1.00 87.88 95 VAL A C 1
ATOM 761 O O . VAL A 1 95 ? -6.324 6.280 1.798 1.00 87.88 95 VAL A O 1
ATOM 764 N N . ILE A 1 96 ? -6.515 4.549 0.374 1.00 89.06 96 ILE A N 1
ATOM 765 C CA . ILE A 1 96 ? -5.217 3.953 0.723 1.00 89.06 96 ILE A CA 1
ATOM 766 C C . ILE A 1 96 ? -4.083 4.947 0.443 1.00 89.06 96 ILE A C 1
ATOM 768 O O . ILE A 1 96 ? -3.201 5.135 1.274 1.00 89.06 96 ILE A O 1
ATOM 772 N N . SER A 1 97 ? -4.085 5.603 -0.722 1.00 87.75 97 SER A N 1
ATOM 773 C CA . SER A 1 97 ? -3.044 6.573 -1.076 1.00 87.75 97 SER A CA 1
ATOM 774 C C . SER A 1 97 ? -3.015 7.789 -0.150 1.00 87.75 97 SER A C 1
ATOM 776 O O . SER A 1 97 ? -1.923 8.262 0.161 1.00 87.75 97 SER A O 1
ATOM 778 N N . GLN A 1 98 ? -4.174 8.269 0.304 1.00 90.06 98 GLN A N 1
ATOM 779 C CA . GLN A 1 98 ? -4.254 9.374 1.255 1.00 90.06 98 GLN A CA 1
ATOM 780 C C . GLN A 1 98 ? -3.665 8.971 2.612 1.00 90.06 98 GLN A C 1
ATOM 782 O O . GLN A 1 98 ? -2.717 9.601 3.074 1.00 90.06 98 GLN A O 1
ATOM 787 N N . GLN A 1 99 ? -4.121 7.848 3.177 1.00 89.38 99 GLN A N 1
ATOM 788 C CA . GLN A 1 99 ? -3.619 7.348 4.461 1.00 89.38 99 GLN A CA 1
ATOM 789 C C . GLN A 1 99 ? -2.121 7.016 4.425 1.00 89.38 99 GLN A C 1
ATOM 791 O O . GLN A 1 99 ? -1.405 7.281 5.385 1.00 89.38 99 GLN A O 1
ATOM 796 N N . LEU A 1 100 ? -1.607 6.483 3.312 1.00 89.94 100 LEU A N 1
ATOM 797 C CA . LEU A 1 100 ? -0.170 6.231 3.156 1.00 89.94 100 LEU A CA 1
ATOM 798 C C . LEU A 1 100 ? 0.667 7.509 3.224 1.00 89.94 100 LEU A C 1
ATOM 800 O O . LEU A 1 100 ? 1.795 7.460 3.711 1.00 89.94 100 LEU A O 1
ATOM 804 N N . GLY A 1 101 ? 0.143 8.633 2.730 1.00 88.38 101 GLY A N 1
ATOM 805 C CA . GLY A 1 101 ? 0.818 9.926 2.812 1.00 88.38 101 GL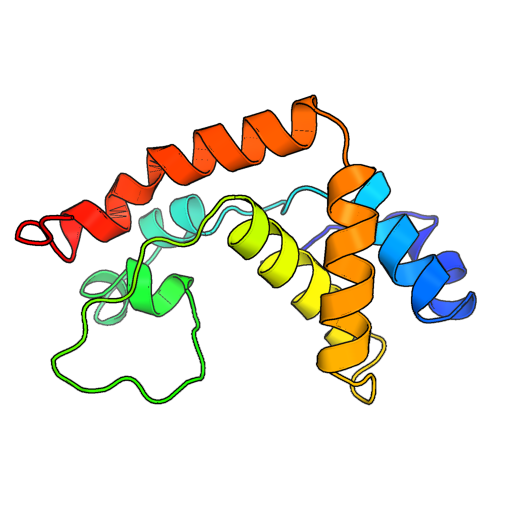Y A CA 1
ATOM 806 C C . GLY A 1 101 ? 0.976 10.402 4.254 1.00 88.38 101 GLY A C 1
ATOM 807 O O . GLY A 1 101 ? 2.040 10.909 4.617 1.00 88.38 101 GLY A O 1
ATOM 808 N N . ASP A 1 102 ? -0.048 10.185 5.078 1.00 89.19 102 ASP A N 1
ATOM 809 C CA . ASP A 1 102 ? -0.029 10.542 6.496 1.00 89.19 102 ASP A CA 1
ATOM 810 C C . ASP A 1 102 ? 0.871 9.592 7.292 1.00 89.19 102 ASP A C 1
ATOM 812 O O . ASP A 1 102 ? 1.770 10.040 8.007 1.00 89.19 102 ASP A O 1
ATOM 816 N N . LEU A 1 103 ? 0.723 8.280 7.082 1.00 88.62 103 LEU A N 1
ATOM 817 C CA . LEU A 1 103 ? 1.547 7.265 7.741 1.00 88.62 103 LEU A CA 1
ATOM 818 C C . LEU A 1 103 ? 3.027 7.389 7.369 1.00 88.62 103 LEU A C 1
ATOM 820 O O . LEU A 1 103 ? 3.898 7.174 8.202 1.00 88.62 103 LEU A O 1
ATOM 824 N N . TRP A 1 104 ? 3.362 7.802 6.145 1.00 86.12 104 TRP A N 1
ATOM 825 C CA . TRP A 1 104 ? 4.761 8.021 5.763 1.00 86.12 104 TRP A CA 1
ATOM 826 C C . TRP A 1 104 ? 5.470 9.058 6.643 1.00 86.12 104 TRP A C 1
ATOM 828 O O . TRP A 1 104 ? 6.677 8.954 6.880 1.00 86.12 104 TRP A O 1
ATOM 838 N N . ARG A 1 105 ? 4.730 10.044 7.166 1.00 84.56 105 ARG A N 1
ATOM 839 C CA . ARG A 1 105 ? 5.274 11.045 8.094 1.00 84.56 105 ARG A CA 1
ATOM 840 C C . ARG A 1 105 ? 5.576 10.443 9.464 1.00 84.56 105 ARG A C 1
ATOM 842 O O . ARG A 1 105 ? 6.496 10.916 10.127 1.00 84.56 105 ARG A O 1
ATOM 849 N N . THR A 1 106 ? 4.844 9.401 9.862 1.00 84.38 106 THR A N 1
ATOM 850 C CA . THR A 1 106 ? 5.028 8.697 11.138 1.00 84.38 106 THR A CA 1
ATOM 851 C C . THR A 1 106 ? 6.082 7.593 11.056 1.00 84.38 106 THR A C 1
ATOM 853 O O . THR A 1 106 ? 6.581 7.161 12.092 1.00 84.38 106 THR A O 1
ATOM 856 N N . VAL A 1 107 ? 6.480 7.160 9.850 1.00 81.50 107 VAL A N 1
ATOM 857 C CA . VAL A 1 107 ? 7.510 6.124 9.670 1.00 81.50 107 VAL A CA 1
ATOM 858 C C . VAL A 1 107 ? 8.854 6.560 10.295 1.00 81.50 107 VAL A C 1
ATOM 860 O O . VAL A 1 107 ? 9.366 7.654 9.986 1.00 81.50 107 VAL A O 1
ATOM 863 N N . PRO A 1 108 ? 9.490 5.688 11.109 1.00 78.31 108 PRO A N 1
ATOM 864 C CA . PRO A 1 108 ? 10.783 5.956 11.725 1.00 78.31 108 PRO A CA 1
ATOM 865 C C . PRO A 1 108 ? 11.846 6.382 10.712 1.00 78.31 108 PRO A C 1
ATOM 867 O O . PRO A 1 108 ? 11.929 5.868 9.591 1.00 78.31 108 PRO A O 1
ATOM 870 N N . ARG A 1 109 ? 12.718 7.309 11.123 1.00 74.19 109 ARG A N 1
ATOM 871 C CA . ARG A 1 109 ? 13.791 7.826 10.259 1.00 74.19 109 ARG A CA 1
ATOM 872 C C . ARG A 1 109 ? 14.725 6.712 9.773 1.00 74.19 109 ARG A C 1
ATOM 874 O O . ARG A 1 109 ? 15.161 6.768 8.631 1.00 74.19 109 ARG A O 1
ATOM 881 N N . SER A 1 110 ? 14.968 5.683 10.586 1.00 74.69 110 SER A N 1
ATOM 882 C CA . SER A 1 110 ? 15.753 4.493 10.220 1.00 74.69 110 SER A CA 1
ATOM 883 C C . SER A 1 110 ? 15.159 3.736 9.026 1.00 74.69 110 SER A C 1
ATOM 885 O O . SER A 1 110 ? 15.877 3.422 8.077 1.00 74.69 110 SER A O 1
ATOM 887 N N . CYS A 1 111 ? 13.841 3.516 9.018 1.00 75.06 111 CYS A N 1
ATOM 888 C CA . CYS A 1 111 ? 13.136 2.881 7.903 1.00 75.06 111 CYS A CA 1
ATOM 889 C C . CYS A 1 111 ? 13.209 3.742 6.636 1.00 75.06 111 CYS A C 1
ATOM 891 O O . CYS A 1 111 ? 13.522 3.234 5.558 1.00 75.06 111 CYS A O 1
ATOM 893 N N . ARG A 1 112 ? 13.010 5.061 6.771 1.00 75.06 112 ARG A N 1
ATOM 894 C CA . ARG A 1 112 ? 13.138 6.010 5.652 1.00 75.06 112 ARG A CA 1
ATOM 895 C C . ARG A 1 112 ? 14.552 6.041 5.070 1.00 75.06 112 ARG A C 1
ATOM 897 O O . ARG A 1 112 ? 14.698 6.048 3.851 1.00 75.06 112 ARG A O 1
ATOM 904 N N . ILE A 1 113 ? 15.581 6.015 5.918 1.00 71.19 113 ILE A N 1
ATOM 905 C CA . ILE A 1 113 ? 16.988 5.957 5.495 1.00 71.19 113 ILE A CA 1
ATOM 906 C C . ILE A 1 113 ? 17.272 4.650 4.753 1.00 71.19 113 ILE A C 1
ATOM 908 O O . ILE A 1 113 ? 17.872 4.695 3.685 1.00 71.19 113 ILE A O 1
ATOM 912 N N . ASN A 1 114 ? 16.802 3.504 5.255 1.00 74.94 114 ASN A N 1
ATOM 913 C CA . ASN A 1 114 ? 16.988 2.221 4.571 1.00 74.94 114 ASN A CA 1
ATOM 914 C C . ASN A 1 114 ? 16.322 2.230 3.181 1.00 74.94 114 ASN A C 1
ATOM 916 O O . ASN A 1 114 ? 16.935 1.855 2.184 1.00 74.94 114 ASN A O 1
ATOM 920 N N . MET A 1 115 ? 15.103 2.768 3.081 1.00 73.12 115 MET A N 1
ATOM 921 C CA . MET A 1 115 ? 14.407 2.935 1.799 1.00 73.12 115 MET A CA 1
ATOM 922 C C . MET A 1 115 ? 15.119 3.896 0.843 1.00 73.12 115 MET A C 1
ATOM 924 O O . MET A 1 115 ? 15.156 3.639 -0.357 1.00 73.12 115 MET A O 1
ATOM 928 N N . MET A 1 116 ? 15.708 4.977 1.355 1.00 65.94 116 MET A N 1
ATOM 929 C CA . MET A 1 116 ? 16.495 5.925 0.562 1.00 65.94 116 MET A CA 1
ATOM 930 C C . MET A 1 116 ? 17.812 5.304 0.068 1.00 65.94 116 MET A C 1
ATOM 932 O O . MET A 1 116 ? 18.124 5.413 -1.113 1.00 65.94 116 MET A O 1
ATOM 936 N N . MET A 1 117 ? 18.533 4.581 0.930 1.00 62.88 117 MET A N 1
ATOM 937 C CA . MET A 1 117 ? 19.756 3.841 0.580 1.00 62.88 117 MET A CA 1
ATOM 938 C C . MET A 1 117 ? 19.490 2.779 -0.496 1.00 62.88 117 MET A C 1
ATOM 940 O O . MET A 1 117 ? 20.241 2.643 -1.460 1.00 62.88 117 MET A O 1
ATOM 944 N N . LYS A 1 118 ? 18.384 2.039 -0.376 1.00 66.12 118 LYS A N 1
ATOM 945 C CA . LYS A 1 118 ? 17.993 1.034 -1.374 1.00 66.12 118 LYS A CA 1
ATOM 946 C C . LYS A 1 118 ? 17.448 1.653 -2.659 1.00 66.12 118 LYS A C 1
ATOM 948 O O . LYS A 1 118 ? 17.570 1.036 -3.713 1.00 66.12 118 LYS A O 1
ATOM 953 N N . GLN A 1 119 ? 16.905 2.873 -2.602 1.00 57.03 119 GLN A N 1
ATOM 954 C CA . GLN A 1 119 ? 16.601 3.648 -3.801 1.00 57.03 119 GLN A CA 1
ATOM 955 C C . GLN A 1 119 ? 17.874 4.063 -4.546 1.00 57.03 119 GLN A C 1
ATOM 957 O O . GLN A 1 119 ? 17.879 4.016 -5.774 1.00 57.03 119 GLN A O 1
ATOM 962 N N . SER A 1 12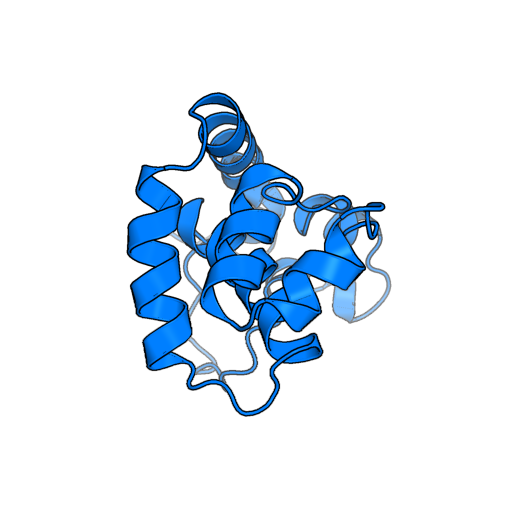0 ? 18.952 4.457 -3.861 1.00 48.47 120 SER A N 1
ATOM 963 C CA . SER A 1 120 ? 20.222 4.738 -4.551 1.00 48.47 120 SER A CA 1
ATOM 964 C C . SER A 1 120 ? 20.770 3.506 -5.279 1.00 48.47 120 SER A C 1
ATOM 966 O O . SER A 1 120 ? 21.302 3.650 -6.371 1.00 48.47 120 SER A O 1
ATOM 968 N N . THR A 1 121 ? 20.499 2.291 -4.785 1.00 49.66 121 THR A N 1
ATOM 969 C CA . THR A 1 121 ? 20.745 1.019 -5.501 1.00 49.66 121 THR A CA 1
ATOM 970 C C . THR A 1 121 ? 19.708 0.732 -6.609 1.00 49.66 121 THR A C 1
ATOM 972 O O . THR A 1 121 ? 19.436 -0.416 -6.960 1.00 49.66 121 THR A O 1
ATOM 975 N N . SER A 1 122 ? 19.112 1.773 -7.198 1.00 51.66 122 SER A N 1
ATOM 976 C CA . SER A 1 122 ? 18.387 1.718 -8.477 1.00 51.66 122 SER A CA 1
ATOM 977 C C . SER A 1 122 ? 19.344 1.648 -9.676 1.00 51.66 122 SER A C 1
ATOM 979 O O . SER A 1 122 ? 18.976 2.016 -10.789 1.00 51.66 122 SER A O 1
ATOM 981 N N . GLU A 1 123 ? 20.548 1.102 -9.467 1.00 49.09 123 GLU A N 1
ATOM 982 C CA . GLU A 1 123 ? 21.491 0.692 -10.510 1.00 49.09 123 GLU A CA 1
ATOM 983 C C . GLU A 1 123 ? 20.795 -0.105 -11.615 1.00 49.09 123 GLU A C 1
ATOM 985 O O . GLU A 1 123 ? 21.072 0.122 -12.781 1.00 49.09 123 GLU A O 1
ATOM 990 N N . ASN A 1 124 ? 19.797 -0.934 -11.290 1.00 50.16 124 ASN A N 1
ATOM 991 C CA . ASN A 1 124 ? 19.031 -1.685 -12.293 1.00 50.16 124 ASN A CA 1
ATOM 992 C C . ASN A 1 124 ? 18.304 -0.797 -13.319 1.00 50.16 124 ASN A C 1
ATOM 994 O O . ASN A 1 124 ? 18.210 -1.171 -14.486 1.00 50.16 124 ASN A O 1
ATOM 998 N N . SER A 1 125 ? 17.800 0.376 -12.917 1.00 50.31 125 SER A N 1
ATOM 999 C CA . SER A 1 125 ? 17.189 1.336 -13.850 1.00 50.31 125 SER A CA 1
ATOM 1000 C C . SER A 1 125 ? 18.239 2.001 -14.731 1.00 50.31 125 SER A C 1
ATOM 1002 O O . SER A 1 125 ? 17.988 2.228 -15.910 1.00 50.31 125 SER A O 1
ATOM 1004 N N . SER A 1 126 ? 19.405 2.312 -14.159 1.00 51.19 126 SER A N 1
ATOM 1005 C CA . SER A 1 126 ? 20.535 2.916 -14.872 1.00 51.19 126 SER A CA 1
ATOM 1006 C C . SER A 1 126 ? 21.196 1.931 -15.841 1.00 51.19 126 SER A C 1
ATOM 1008 O O . SER A 1 126 ? 21.653 2.339 -16.902 1.00 51.19 126 SER A O 1
ATOM 1010 N N . ILE A 1 127 ? 21.192 0.634 -15.510 1.00 55.56 127 ILE A N 1
ATOM 1011 C CA . ILE A 1 127 ? 21.622 -0.461 -16.389 1.00 55.56 127 ILE A CA 1
ATOM 1012 C C . ILE A 1 127 ? 20.651 -0.607 -17.570 1.00 55.56 127 ILE A C 1
ATOM 1014 O O . ILE A 1 127 ? 21.093 -0.743 -18.706 1.00 55.56 127 ILE A O 1
ATOM 1018 N N . GLU A 1 128 ? 19.333 -0.559 -17.328 1.00 54.84 128 GLU A N 1
ATOM 1019 C CA . GLU A 1 128 ? 18.325 -0.711 -18.392 1.00 54.84 128 GLU A CA 1
ATOM 1020 C C . GLU A 1 128 ? 18.183 0.556 -19.265 1.00 54.84 128 GLU A C 1
ATOM 1022 O O . GLU A 1 128 ? 17.856 0.461 -20.447 1.00 54.84 128 GLU A O 1
ATOM 1027 N N . PHE A 1 129 ? 18.464 1.744 -18.716 1.00 55.91 129 PHE A N 1
ATOM 1028 C CA . PHE A 1 129 ? 18.346 3.029 -19.416 1.00 55.91 129 PHE A CA 1
ATOM 1029 C C . PHE A 1 129 ? 19.579 3.933 -19.201 1.00 55.91 129 PHE A C 1
AT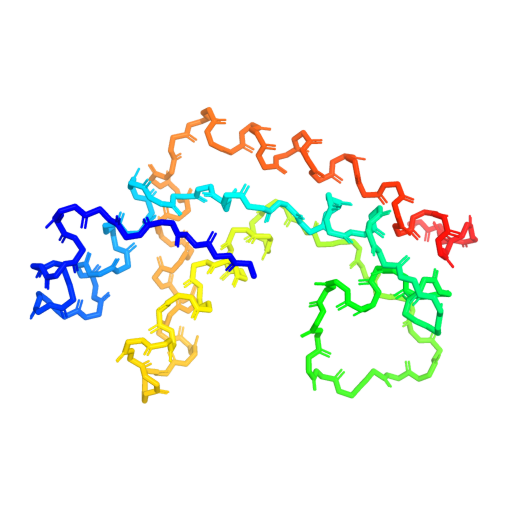OM 1031 O O . PHE A 1 129 ? 19.463 4.996 -18.586 1.00 55.91 129 PHE A O 1
ATOM 1038 N N . PRO A 1 130 ? 20.754 3.583 -19.757 1.00 56.91 130 PRO A N 1
ATOM 1039 C CA . PRO A 1 130 ? 21.993 4.347 -19.562 1.00 56.91 130 PRO A CA 1
ATOM 1040 C C . PRO A 1 130 ? 21.954 5.763 -20.167 1.00 56.91 130 PRO A C 1
ATOM 1042 O O . PRO A 1 130 ? 22.675 6.647 -19.716 1.00 56.91 130 PRO A O 1
ATOM 1045 N N . ASN A 1 131 ? 21.081 6.011 -21.152 1.00 55.16 131 ASN A N 1
ATOM 1046 C CA . ASN A 1 131 ? 20.898 7.322 -21.798 1.00 55.16 131 ASN A CA 1
ATOM 1047 C C . ASN A 1 131 ? 19.849 8.224 -21.110 1.00 55.16 131 ASN A C 1
ATOM 1049 O O . ASN A 1 131 ? 19.446 9.246 -21.668 1.00 55.16 131 ASN A O 1
ATOM 1053 N N . TYR A 1 132 ? 19.365 7.865 -19.918 1.00 53.88 132 TYR A N 1
ATOM 1054 C CA . TYR A 1 132 ? 18.374 8.664 -19.198 1.00 53.88 132 TYR A CA 1
ATOM 1055 C C . TYR A 1 132 ? 19.023 9.861 -18.482 1.00 53.88 132 TYR A C 1
ATOM 1057 O O . TYR A 1 132 ? 19.503 9.740 -17.357 1.00 53.88 132 TYR A O 1
ATOM 1065 N N . LYS A 1 133 ? 19.030 11.033 -19.131 1.00 48.12 133 LYS A N 1
ATOM 1066 C CA . LYS A 1 133 ? 19.355 12.321 -18.492 1.00 48.12 133 LYS A CA 1
ATOM 1067 C C . LYS A 1 133 ? 18.118 12.911 -17.804 1.00 48.12 133 LYS A C 1
ATOM 1069 O O . LYS A 1 133 ? 17.027 12.880 -18.373 1.00 48.12 133 LYS A O 1
ATOM 1074 N N . TYR A 1 134 ? 18.314 13.413 -16.583 1.00 49.69 134 TYR A N 1
ATOM 1075 C CA . TYR A 1 134 ? 17.325 14.202 -15.840 1.00 49.69 134 TYR A CA 1
ATOM 1076 C C . TYR A 1 134 ? 17.108 15.565 -16.497 1.00 49.69 134 TYR A C 1
ATOM 1078 O O . TYR A 1 134 ? 18.124 16.160 -16.927 1.00 49.69 134 TYR A O 1
#

InterPro domains:
  IPR009071 High mobility group box domain [PF00505] (66-110)
  IPR009071 High mobility group box domain [PS50118] (66-134)
  IPR009071 High mobility group box domain [SM00398] (65-134)
  IPR036910 High mobility group box domain superfamily [G3DSA:1.10.30.10] (52-124)
  IPR036910 High mobility group box domain superfamily [SSF47095] (51-110)
  IPR051356 SOX/SOX-like transcription factors [PTHR45789] (57-109)